Protein AF-A0A5K1ETW7-F1 (afdb_monomer_lite)

Sequence (46 aa):
YWQTAGEREGENPMKTPLPYIIIFGMSTPFVILAIAFANGWIKVPV

Radius of gyration: 17.91 Å; chains: 1; bounding box: 37×18×46 Å

Secondary structure (DSSP, 8-state):
--S-HHHHTT--GGGSHHHHHHHHHHHHHHHHHHHHHHTT-S----

Organism: NCBI:txid210225

Foldseek 3Di:
DPDDPCVVVVNDPVVDCVVVVVCCVVCVVVVVVVVCVVVCVDDDDD

pLDDT: mean 87.72, std 8.59, range [60.22, 96.69]

Structure (mmCIF, N/CA/C/O backbone):
data_AF-A0A5K1ETW7-F1
#
_entry.id   AF-A0A5K1ETW7-F1
#
loop_
_atom_site.group_PDB
_atom_site.id
_atom_site.type_symbol
_atom_site.label_atom_id
_atom_site.label_alt_id
_atom_site.label_comp_id
_atom_site.label_asym_id
_atom_site.label_entity_id
_atom_site.label_seq_id
_atom_site.pdbx_PDB_ins_code
_atom_site.Cartn_x
_atom_site.Cartn_y
_atom_site.Cartn_z
_atom_site.occupancy
_atom_site.B_iso_or_equiv
_atom_site.auth_seq_id
_atom_site.auth_comp_id
_atom_site.auth_asym_id
_atom_site.auth_atom_id
_atom_site.pdbx_PDB_model_num
ATOM 1 N N . TYR A 1 1 ? 22.605 -9.712 -15.650 1.00 60.22 1 TYR A N 1
ATOM 2 C CA . TYR A 1 1 ? 21.467 -9.440 -16.550 1.00 60.22 1 TYR A CA 1
ATOM 3 C C . TYR A 1 1 ? 20.225 -9.385 -15.674 1.00 60.22 1 TYR A C 1
ATOM 5 O O . TYR A 1 1 ? 19.578 -10.398 -15.479 1.00 60.22 1 TYR A O 1
ATOM 13 N N . TRP A 1 2 ? 19.998 -8.254 -15.004 1.00 79.00 2 TRP A N 1
ATOM 14 C CA . TRP A 1 2 ? 18.837 -8.045 -14.119 1.00 79.00 2 TRP A CA 1
ATOM 15 C C . TRP A 1 2 ? 18.062 -6.771 -14.476 1.00 79.00 2 TRP A C 1
ATOM 17 O O . TRP A 1 2 ? 16.977 -6.561 -13.958 1.00 79.00 2 TRP A O 1
ATOM 27 N N . GLN A 1 3 ? 18.621 -5.941 -15.359 1.00 72.38 3 GLN A N 1
ATOM 28 C CA . GLN A 1 3 ? 17.945 -4.811 -15.981 1.00 72.38 3 GLN A CA 1
ATOM 29 C C . GLN A 1 3 ? 17.600 -5.185 -17.418 1.00 72.38 3 GLN A C 1
ATOM 31 O O . GLN A 1 3 ? 18.431 -5.757 -18.139 1.00 72.38 3 GLN A O 1
ATOM 36 N N . THR A 1 4 ? 16.383 -4.850 -17.816 1.00 80.31 4 THR A N 1
ATOM 37 C CA . THR A 1 4 ? 15.906 -4.867 -19.197 1.00 80.31 4 THR A CA 1
ATOM 38 C C . THR A 1 4 ? 16.695 -3.868 -20.058 1.00 80.31 4 THR A C 1
ATOM 40 O O . THR A 1 4 ? 17.412 -3.007 -19.544 1.00 80.31 4 THR A O 1
ATOM 43 N N . ALA A 1 5 ? 16.617 -4.001 -21.387 1.00 78.06 5 ALA A N 1
ATOM 44 C CA . ALA A 1 5 ? 17.319 -3.100 -22.308 1.00 78.06 5 ALA A CA 1
ATOM 45 C C . ALA A 1 5 ? 16.903 -1.629 -22.102 1.00 78.06 5 ALA A C 1
ATOM 47 O O . ALA A 1 5 ? 17.773 -0.776 -21.953 1.00 78.06 5 ALA A O 1
ATOM 48 N N . GLY A 1 6 ? 15.600 -1.367 -21.957 1.00 75.25 6 GLY A N 1
ATOM 49 C CA . GLY A 1 6 ? 15.064 -0.025 -21.703 1.00 75.25 6 GLY A CA 1
ATOM 50 C C . GLY A 1 6 ? 15.515 0.585 -20.371 1.00 75.25 6 GLY A C 1
ATOM 51 O O . GLY A 1 6 ? 15.866 1.760 -20.307 1.00 75.25 6 GLY A O 1
ATOM 52 N N . GLU A 1 7 ? 15.625 -0.215 -19.305 1.00 78.94 7 GLU A N 1
ATOM 53 C CA . GLU A 1 7 ? 16.148 0.269 -18.014 1.00 78.94 7 GLU A CA 1
ATOM 54 C C . GLU A 1 7 ? 17.622 0.696 -18.095 1.00 78.94 7 GLU A C 1
ATOM 56 O O . GLU A 1 7 ? 18.037 1.612 -17.386 1.00 78.94 7 GLU A O 1
ATOM 61 N N . ARG A 1 8 ? 18.423 0.063 -18.964 1.00 80.19 8 ARG A N 1
ATOM 62 C CA . ARG A 1 8 ? 19.824 0.460 -19.206 1.00 80.19 8 ARG A CA 1
ATOM 63 C C . ARG A 1 8 ? 19.946 1.732 -20.035 1.00 80.19 8 ARG A C 1
ATOM 65 O O . ARG A 1 8 ? 20.924 2.457 -19.883 1.00 80.19 8 ARG A O 1
ATOM 72 N N . GLU A 1 9 ? 18.960 1.998 -20.882 1.00 84.25 9 GLU A N 1
ATOM 73 C CA . GLU A 1 9 ? 18.848 3.212 -21.697 1.00 84.25 9 GLU A CA 1
ATOM 74 C C . GLU A 1 9 ? 18.252 4.395 -20.911 1.00 84.25 9 GLU A C 1
ATOM 76 O O . GLU A 1 9 ? 18.135 5.501 -21.435 1.00 84.25 9 GLU A O 1
ATOM 81 N N . GLY A 1 10 ? 17.911 4.187 -19.632 1.00 80.88 10 GLY A N 1
ATOM 82 C CA . GLY A 1 10 ? 17.337 5.218 -18.770 1.00 80.88 10 GLY A CA 1
ATOM 83 C C . GLY A 1 10 ? 15.866 5.502 -19.070 1.00 80.88 10 GLY A C 1
ATOM 84 O O . GLY A 1 10 ? 15.379 6.596 -18.772 1.00 80.88 10 GLY A O 1
ATOM 85 N N . GLU A 1 11 ? 15.142 4.548 -19.665 1.00 84.19 11 GLU A N 1
ATOM 86 C CA . GLU A 1 11 ? 13.709 4.700 -19.874 1.00 84.19 11 GLU A CA 1
ATOM 87 C C . GLU A 1 11 ? 12.989 4.885 -18.538 1.00 84.19 11 GLU A C 1
ATOM 89 O O . GLU A 1 11 ? 13.164 4.121 -17.591 1.00 84.19 11 GLU A O 1
ATOM 94 N N . ASN A 1 12 ? 12.157 5.925 -18.464 1.00 83.44 12 ASN A N 1
ATOM 95 C CA . ASN A 1 12 ? 11.387 6.207 -17.263 1.00 83.44 12 ASN A CA 1
ATOM 96 C C . ASN A 1 12 ? 10.369 5.071 -17.022 1.00 83.44 12 ASN A C 1
ATOM 98 O O . ASN A 1 12 ? 9.462 4.910 -17.848 1.00 83.44 12 ASN A O 1
ATOM 102 N N . PRO A 1 13 ? 10.442 4.349 -15.886 1.00 77.19 13 PRO A N 1
ATOM 103 C CA . PRO A 1 13 ? 9.511 3.268 -15.557 1.00 77.19 13 PRO A CA 1
ATOM 104 C C . PRO A 1 13 ? 8.043 3.709 -15.603 1.00 77.19 13 PRO A C 1
ATOM 106 O O . PRO A 1 13 ? 7.173 2.930 -15.994 1.00 77.19 13 PRO A O 1
ATOM 109 N N . MET A 1 14 ? 7.776 4.987 -15.307 1.00 86.44 14 MET A N 1
ATOM 110 C CA . MET A 1 14 ? 6.450 5.619 -15.328 1.00 86.44 14 MET A CA 1
ATOM 111 C C . MET A 1 14 ? 5.829 5.737 -16.729 1.00 86.44 14 MET A C 1
ATOM 113 O O . MET A 1 14 ? 4.695 6.194 -16.854 1.00 86.44 14 MET A O 1
ATOM 117 N N . LYS A 1 15 ? 6.543 5.351 -17.793 1.00 85.38 15 LYS A N 1
ATOM 118 C CA . LYS A 1 15 ? 5.985 5.240 -19.150 1.00 85.38 15 LYS A CA 1
ATOM 119 C C . LYS A 1 15 ? 5.171 3.965 -19.358 1.00 85.38 15 LYS A C 1
ATOM 121 O O . LYS A 1 15 ? 4.402 3.889 -20.312 1.00 85.38 15 LYS A O 1
ATOM 126 N N . THR A 1 16 ? 5.336 2.968 -18.491 1.00 85.25 16 THR A N 1
ATOM 127 C CA . THR A 1 16 ? 4.590 1.709 -18.576 1.00 85.25 16 THR A CA 1
ATOM 128 C C . THR A 1 16 ? 3.392 1.718 -17.616 1.00 85.25 16 THR A C 1
ATOM 130 O O . THR A 1 16 ? 3.450 2.371 -16.573 1.00 85.25 16 THR A O 1
ATOM 133 N N . PRO A 1 17 ? 2.296 0.995 -17.917 1.00 88.12 17 PRO A N 1
ATOM 134 C CA . PRO A 1 17 ? 1.148 0.900 -17.007 1.00 88.12 17 PRO A CA 1
ATOM 135 C C . PRO A 1 17 ? 1.456 0.177 -15.684 1.00 88.12 17 PRO A C 1
ATOM 137 O O . PRO A 1 17 ? 0.793 0.411 -14.676 1.00 88.12 17 PRO A O 1
ATOM 140 N N . LEU A 1 18 ? 2.460 -0.704 -15.678 1.00 90.44 18 LEU A N 1
ATOM 141 C CA . LEU A 1 18 ? 2.789 -1.593 -14.562 1.00 90.44 18 LEU A CA 1
ATOM 142 C C . LEU A 1 18 ? 3.069 -0.859 -13.226 1.00 90.44 18 LEU A C 1
ATOM 144 O O . LEU A 1 18 ? 2.438 -1.218 -12.230 1.00 90.44 18 LEU A O 1
ATOM 148 N N . PRO A 1 19 ? 3.928 0.179 -13.160 1.00 90.50 19 PRO A N 1
ATOM 149 C CA . PRO A 1 19 ? 4.151 0.934 -11.928 1.00 90.50 19 PRO A CA 1
ATOM 150 C C . PRO A 1 19 ? 2.877 1.544 -11.337 1.00 90.50 19 PRO A C 1
ATOM 152 O O . PRO A 1 19 ? 2.713 1.536 -10.120 1.00 90.50 19 PRO A O 1
ATOM 155 N N . TYR A 1 20 ? 1.942 2.022 -12.162 1.00 91.94 20 TYR A N 1
ATOM 156 C CA . TYR A 1 20 ? 0.685 2.593 -11.665 1.00 91.94 20 TYR A CA 1
ATOM 157 C C . TYR A 1 20 ? -0.226 1.533 -11.051 1.00 91.94 20 TYR A C 1
ATOM 159 O O . TYR A 1 20 ? -0.852 1.792 -10.027 1.00 91.94 20 TYR A O 1
ATOM 167 N N . ILE A 1 21 ? -0.264 0.328 -11.628 1.00 94.44 21 ILE A N 1
ATOM 168 C CA . ILE A 1 21 ? -1.013 -0.807 -11.071 1.00 94.44 21 ILE A CA 1
ATOM 169 C C . ILE A 1 21 ? -0.434 -1.205 -9.710 1.00 94.44 21 ILE A C 1
ATOM 171 O O . ILE A 1 21 ? -1.189 -1.452 -8.772 1.00 94.44 21 ILE A O 1
ATOM 175 N N . ILE A 1 22 ? 0.895 -1.215 -9.580 1.00 93.50 22 ILE A N 1
ATOM 176 C CA . ILE A 1 22 ? 1.576 -1.519 -8.316 1.00 93.50 22 ILE A CA 1
ATOM 177 C C . ILE A 1 22 ? 1.2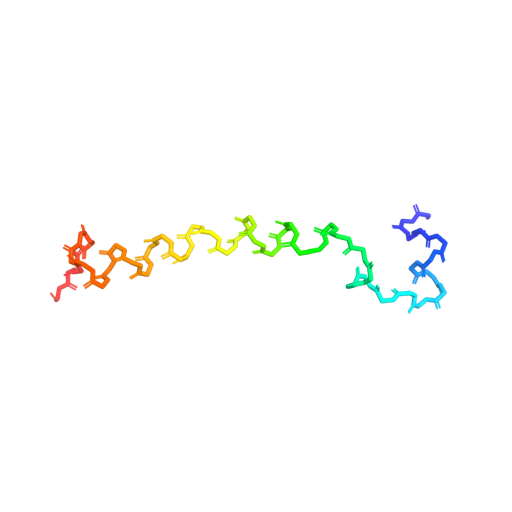72 -0.444 -7.271 1.00 93.50 22 ILE A C 1
ATOM 179 O O . ILE A 1 22 ? 0.865 -0.778 -6.162 1.00 93.50 22 ILE A O 1
ATOM 183 N N . ILE A 1 23 ? 1.406 0.838 -7.621 1.00 94.44 23 ILE A N 1
ATOM 184 C CA . ILE A 1 23 ? 1.100 1.953 -6.713 1.00 94.44 23 ILE A CA 1
ATOM 185 C C . ILE A 1 23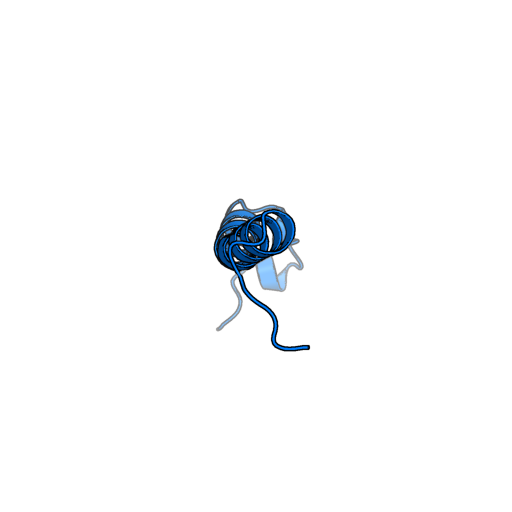 ? -0.364 1.897 -6.281 1.00 94.44 23 ILE A C 1
ATOM 187 O O . ILE A 1 23 ? -0.664 2.031 -5.097 1.00 94.44 23 ILE A O 1
ATOM 191 N N . PHE A 1 24 ? -1.285 1.658 -7.212 1.00 94.88 24 PHE A N 1
ATOM 192 C CA . PHE A 1 24 ? -2.703 1.536 -6.905 1.00 94.88 24 PHE A CA 1
ATOM 193 C C . PHE A 1 24 ? -2.981 0.342 -5.981 1.00 94.88 24 PHE A C 1
ATOM 195 O O . PHE A 1 24 ? -3.596 0.507 -4.928 1.00 94.88 24 PHE A O 1
ATOM 202 N N . GLY A 1 25 ? -2.466 -0.844 -6.313 1.00 95.62 25 GLY A N 1
ATOM 203 C CA . GLY A 1 25 ? -2.639 -2.050 -5.503 1.00 95.62 25 GLY A CA 1
ATOM 204 C C . GLY A 1 25 ? -2.047 -1.910 -4.099 1.00 95.62 25 GLY A C 1
ATOM 205 O O . GLY A 1 25 ? -2.695 -2.265 -3.118 1.00 95.62 25 GLY A O 1
ATOM 206 N N . MET A 1 26 ? -0.852 -1.324 -3.987 1.00 96.69 26 MET A N 1
ATOM 207 C CA . MET A 1 26 ? -0.195 -1.071 -2.703 1.00 96.69 26 MET A CA 1
ATOM 208 C C . MET A 1 26 ? -0.880 0.027 -1.887 1.00 96.69 26 MET A C 1
ATOM 210 O O . MET A 1 26 ? -0.916 -0.075 -0.666 1.00 96.69 26 MET A O 1
ATOM 214 N N . SER A 1 27 ? -1.422 1.071 -2.523 1.00 96.12 27 SER A N 1
ATOM 215 C CA . SER A 1 27 ? -2.077 2.193 -1.829 1.00 96.12 27 SER A CA 1
ATOM 216 C C . SER A 1 27 ? -3.511 1.884 -1.390 1.00 96.12 27 SER A C 1
ATOM 218 O O . SER A 1 27 ? -3.956 2.400 -0.365 1.00 96.12 27 SER A O 1
ATOM 220 N N . THR A 1 28 ? -4.211 1.000 -2.106 1.00 96.56 28 THR A N 1
ATOM 221 C CA . THR A 1 28 ? -5.588 0.570 -1.808 1.00 96.56 28 THR A CA 1
ATOM 222 C C . THR A 1 28 ? -5.839 0.233 -0.326 1.00 96.56 28 THR A C 1
ATOM 224 O O . THR A 1 28 ? -6.771 0.808 0.241 1.00 96.56 28 THR A O 1
ATOM 227 N N 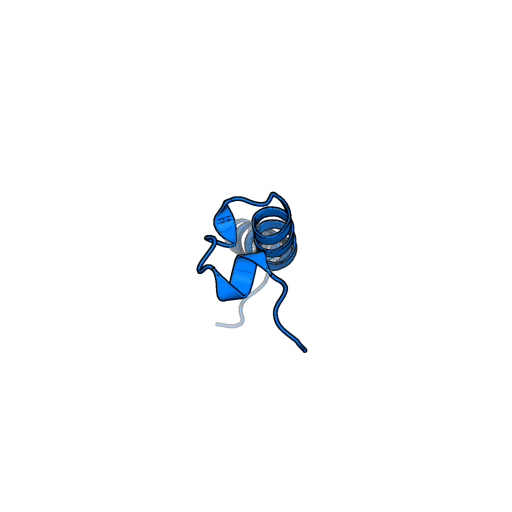. PRO A 1 29 ? -5.048 -0.623 0.362 1.00 96.44 29 PRO A N 1
ATOM 228 C CA . PRO A 1 29 ? -5.282 -0.920 1.779 1.00 96.44 29 PRO A CA 1
ATOM 229 C C . PRO A 1 29 ? -5.209 0.324 2.674 1.00 96.44 29 PRO A C 1
ATOM 231 O O . PRO A 1 29 ? -6.004 0.457 3.599 1.00 96.44 29 PRO A O 1
ATOM 234 N N . PHE A 1 30 ? -4.320 1.273 2.384 1.00 96.44 30 PHE A N 1
ATOM 235 C CA . PHE A 1 30 ? -4.192 2.500 3.173 1.00 96.44 30 PHE A CA 1
ATOM 236 C C . PHE A 1 30 ? -5.365 3.451 2.950 1.00 96.44 30 PHE A C 1
ATOM 238 O O . PHE A 1 30 ? -5.841 4.058 3.904 1.00 96.44 30 PHE A O 1
ATOM 245 N N . VAL A 1 31 ? -5.872 3.541 1.718 1.00 96.31 31 VAL A N 1
ATOM 246 C CA . VAL A 1 31 ? -7.081 4.322 1.413 1.00 96.31 31 VAL A CA 1
ATOM 247 C C . VAL A 1 31 ? -8.287 3.748 2.158 1.00 96.31 31 VAL A C 1
ATOM 249 O O . VAL A 1 31 ? -9.035 4.496 2.785 1.00 96.31 31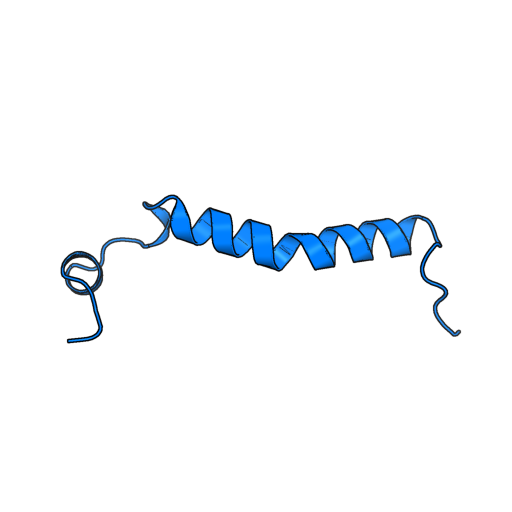 VAL A O 1
ATOM 252 N N . ILE A 1 32 ? -8.443 2.421 2.159 1.00 96.56 32 ILE A N 1
ATOM 253 C CA . ILE A 1 32 ? -9.510 1.744 2.908 1.00 96.56 32 ILE A CA 1
ATOM 254 C C . ILE A 1 32 ? -9.389 2.045 4.404 1.00 96.56 32 ILE A C 1
ATOM 256 O O . ILE A 1 32 ? -10.379 2.413 5.034 1.00 96.56 32 ILE A O 1
ATOM 260 N N . LEU A 1 33 ? -8.186 1.934 4.973 1.00 95.00 33 LEU A N 1
ATOM 261 C CA . LEU A 1 33 ? -7.949 2.229 6.386 1.00 95.00 33 LEU A CA 1
ATOM 262 C C . LEU A 1 33 ? -8.220 3.697 6.725 1.00 95.00 33 LEU A C 1
ATOM 264 O O . LEU A 1 33 ? -8.847 3.971 7.743 1.00 95.00 33 LEU A O 1
ATOM 268 N N . ALA A 1 34 ? -7.806 4.635 5.871 1.00 95.25 34 ALA A N 1
ATOM 269 C CA . ALA A 1 34 ? -8.068 6.059 6.062 1.00 95.25 34 ALA A CA 1
ATOM 270 C C . ALA A 1 34 ? -9.576 6.355 6.087 1.00 95.25 34 ALA A C 1
ATOM 272 O O . ALA A 1 34 ? -10.051 7.071 6.968 1.00 95.25 34 ALA A O 1
ATOM 273 N N . ILE A 1 35 ? -10.344 5.750 5.174 1.00 96.31 35 ILE A N 1
ATOM 274 C CA . ILE A 1 35 ? -11.809 5.862 5.146 1.00 96.31 35 ILE A CA 1
ATOM 275 C C . ILE A 1 35 ? -12.423 5.221 6.395 1.00 96.31 35 ILE A C 1
ATOM 277 O O . ILE A 1 35 ? -13.287 5.822 7.032 1.00 96.31 35 ILE A O 1
ATOM 281 N N . ALA A 1 36 ? -11.979 4.024 6.773 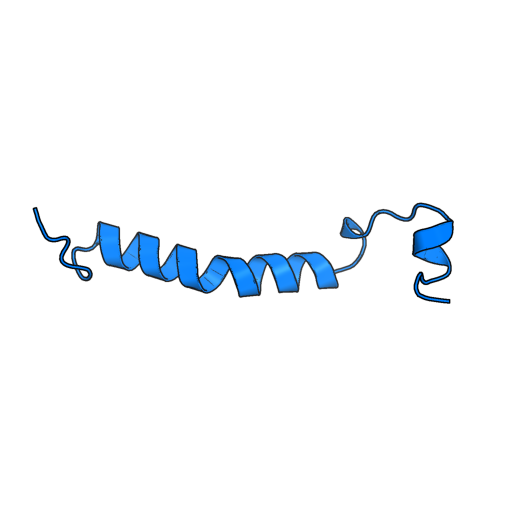1.00 95.56 36 ALA A N 1
ATOM 282 C CA . ALA A 1 36 ? -12.484 3.324 7.950 1.00 95.56 36 ALA A CA 1
ATOM 283 C C . ALA A 1 36 ? -12.203 4.101 9.247 1.00 95.56 36 ALA A C 1
ATOM 285 O O . ALA A 1 36 ? -13.050 4.147 10.138 1.00 95.56 36 ALA A O 1
ATOM 286 N N . PHE A 1 37 ? -11.045 4.755 9.338 1.00 94.38 37 PHE A N 1
ATOM 287 C CA . PHE A 1 37 ? -10.691 5.634 10.447 1.00 94.38 37 PHE A CA 1
ATOM 288 C C . PHE A 1 37 ? -11.573 6.887 10.479 1.00 94.38 37 PHE A C 1
ATOM 290 O O . PHE A 1 37 ? -12.169 7.187 11.509 1.00 94.38 37 PHE A O 1
ATOM 297 N N . ALA A 1 38 ? -11.728 7.579 9.344 1.00 94.25 38 ALA A N 1
ATOM 298 C CA . ALA A 1 38 ? -12.555 8.783 9.246 1.00 94.25 38 ALA A CA 1
ATOM 299 C C . ALA A 1 38 ? -14.040 8.524 9.567 1.00 94.25 38 ALA A C 1
ATOM 301 O O . ALA A 1 38 ? -14.70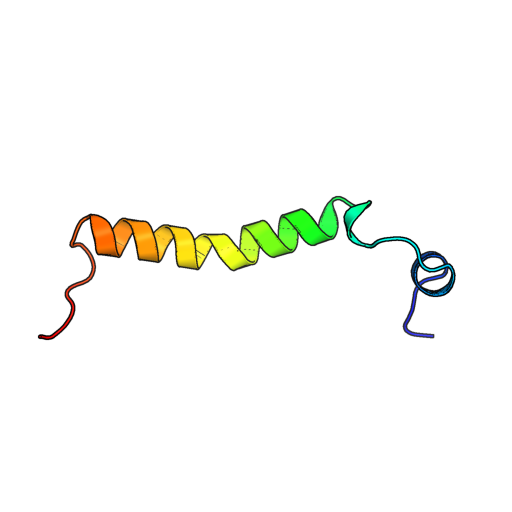6 9.389 10.130 1.00 94.25 38 ALA A O 1
ATOM 302 N N . ASN A 1 39 ? -14.552 7.328 9.256 1.00 94.94 39 ASN A N 1
ATOM 303 C CA . ASN A 1 39 ? -15.919 6.909 9.585 1.00 94.94 39 ASN A CA 1
ATOM 304 C C . ASN A 1 39 ? -16.063 6.307 10.998 1.00 94.94 39 ASN A C 1
ATOM 306 O O . ASN A 1 39 ? -17.150 5.864 11.367 1.00 94.94 39 ASN A O 1
ATOM 310 N N . GLY A 1 40 ? -14.987 6.248 11.791 1.00 91.00 40 GLY A N 1
ATOM 311 C CA . GLY A 1 40 ? -15.017 5.705 13.152 1.00 91.00 40 GLY A CA 1
ATOM 312 C C . GLY A 1 40 ? -15.190 4.183 13.237 1.00 91.00 40 GLY A C 1
ATOM 313 O O . GLY A 1 40 ? -15.527 3.662 14.300 1.00 91.00 40 GLY A O 1
ATOM 314 N N . TRP A 1 41 ? -14.965 3.446 12.144 1.00 94.12 41 TRP A N 1
ATOM 315 C CA . TRP A 1 41 ? -14.997 1.976 12.136 1.00 94.12 41 TRP A CA 1
ATOM 316 C C . TRP A 1 41 ? -13.771 1.373 12.829 1.00 94.12 41 TRP A C 1
ATOM 318 O O . TRP A 1 41 ? -13.848 0.279 13.389 1.00 94.12 41 TRP A O 1
ATOM 328 N N . ILE A 1 42 ? -12.648 2.099 12.831 1.00 89.44 42 ILE A N 1
ATOM 329 C CA . ILE A 1 42 ? -11.446 1.754 13.594 1.00 89.44 42 ILE A CA 1
ATOM 330 C C . ILE A 1 42 ? -11.478 2.529 14.911 1.00 89.44 42 ILE A C 1
ATOM 332 O O . ILE A 1 42 ? -11.334 3.750 14.929 1.00 89.44 42 ILE A O 1
ATOM 336 N N . LYS A 1 43 ? -11.652 1.812 16.024 1.00 84.38 43 LYS A N 1
ATOM 337 C CA . LYS A 1 43 ? -11.543 2.390 17.367 1.00 84.38 43 LYS A CA 1
ATOM 338 C C . LYS A 1 43 ? -10.072 2.524 17.729 1.00 84.38 43 LYS A C 1
ATOM 340 O O . LYS A 1 43 ? -9.374 1.523 17.869 1.00 84.38 43 LYS A O 1
ATOM 345 N N . VAL A 1 44 ? -9.617 3.756 17.889 1.00 82.25 44 VAL A N 1
ATOM 346 C CA . VAL A 1 44 ? -8.290 4.049 18.434 1.00 82.25 44 VAL A CA 1
ATOM 347 C C . VAL A 1 44 ? -8.398 4.033 19.958 1.00 82.25 44 VAL A C 1
ATOM 349 O O . VAL A 1 44 ? -9.302 4.687 20.486 1.00 82.25 44 VAL A O 1
ATOM 352 N N . PRO A 1 45 ? -7.542 3.292 20.681 1.00 76.62 45 PRO A N 1
ATOM 353 C CA . PRO A 1 45 ? -7.415 3.505 22.113 1.00 76.62 45 PRO A CA 1
ATOM 354 C C . PRO A 1 45 ? -6.876 4.924 22.338 1.00 76.62 45 PRO A C 1
ATOM 356 O O . PRO A 1 45 ? -5.921 5.334 21.675 1.00 76.62 45 PRO A O 1
ATOM 359 N N . VAL A 1 46 ? -7.541 5.666 23.224 1.00 71.31 46 VAL A N 1
ATOM 360 C CA . VAL A 1 46 ? -7.086 6.966 23.739 1.00 71.31 46 VAL A CA 1
ATOM 361 C C . VAL A 1 46 ? -6.226 6.721 24.968 1.00 71.31 46 VAL A C 1
ATOM 363 O O . VAL A 1 46 ? -6.627 5.850 25.775 1.00 71.31 46 VAL A O 1
#